Protein AF-A0ABD2PS29-F1 (afdb_monomer_lite)

Radius of gyration: 24.55 Å; chains: 1; bounding box: 50×75×46 Å

Structure (mmCIF, N/CA/C/O backbone):
data_AF-A0ABD2PS29-F1
#
_entry.id   AF-A0ABD2PS29-F1
#
loop_
_atom_site.group_PDB
_atom_site.id
_atom_site.type_symbol
_atom_site.label_atom_id
_atom_site.label_alt_id
_atom_site.label_comp_id
_atom_site.label_asym_id
_atom_site.label_entity_id
_atom_site.label_seq_id
_atom_site.pdbx_PDB_ins_code
_atom_site.Cartn_x
_atom_site.Cartn_y
_atom_site.Cartn_z
_atom_site.occupancy
_atom_site.B_iso_or_equiv
_atom_site.auth_seq_id
_atom_site.auth_comp_id
_atom_site.auth_asym_id
_atom_site.auth_atom_id
_atom_site.pdbx_PDB_model_num
ATOM 1 N N . MET A 1 1 ? -2.135 -6.590 6.682 1.00 92.38 1 MET A N 1
ATOM 2 C CA . MET A 1 1 ? -2.301 -5.117 6.612 1.00 92.38 1 MET A CA 1
ATOM 3 C C . MET A 1 1 ? -3.709 -4.646 6.948 1.00 92.38 1 MET A C 1
ATOM 5 O O . MET A 1 1 ? -3.814 -3.627 7.613 1.00 92.38 1 MET A O 1
ATOM 9 N N . ARG A 1 2 ? -4.772 -5.389 6.599 1.00 94.12 2 ARG A N 1
ATOM 10 C CA . ARG A 1 2 ? -6.163 -5.029 6.932 1.00 94.12 2 ARG A CA 1
ATOM 11 C C . ARG A 1 2 ? -6.384 -4.596 8.392 1.00 94.12 2 ARG A C 1
ATOM 13 O O . ARG A 1 2 ? -6.832 -3.488 8.640 1.00 94.12 2 ARG A O 1
ATOM 20 N N . ARG A 1 3 ? -5.908 -5.390 9.356 1.00 95.44 3 ARG A N 1
ATOM 21 C CA . ARG A 1 3 ? -5.996 -5.066 10.797 1.00 95.44 3 ARG A CA 1
ATOM 22 C C . ARG A 1 3 ? -5.342 -3.735 11.196 1.00 95.44 3 ARG A C 1
ATOM 24 O O . ARG A 1 3 ? -5.745 -3.127 12.182 1.00 95.44 3 ARG A O 1
ATOM 31 N N . VAL A 1 4 ? -4.309 -3.303 10.466 1.00 96.81 4 VAL A N 1
ATOM 32 C CA . VAL A 1 4 ? -3.660 -2.000 10.682 1.00 96.81 4 VAL A CA 1
ATOM 33 C C . VAL A 1 4 ? -4.575 -0.889 10.168 1.00 96.81 4 VAL A C 1
ATOM 35 O O . VAL A 1 4 ? -4.827 0.067 10.895 1.00 96.81 4 VAL A O 1
ATOM 38 N N . GLN A 1 5 ? -5.139 -1.055 8.967 1.00 96.62 5 GLN A N 1
ATOM 39 C CA . GLN A 1 5 ? -6.105 -0.122 8.378 1.00 96.62 5 GLN A CA 1
ATOM 40 C C . GLN A 1 5 ? -7.373 0.035 9.237 1.00 96.62 5 GLN A C 1
ATOM 42 O O . GLN A 1 5 ? -7.889 1.145 9.359 1.00 96.62 5 GLN A O 1
ATOM 47 N N . ASP A 1 6 ? -7.862 -1.033 9.875 1.00 96.75 6 ASP A N 1
ATOM 48 C CA . ASP A 1 6 ? -9.054 -0.981 10.742 1.00 96.75 6 ASP A CA 1
ATOM 49 C C . ASP A 1 6 ? -8.875 -0.038 11.952 1.00 96.75 6 ASP A C 1
ATOM 51 O O . ASP A 1 6 ? -9.846 0.384 12.576 1.00 96.75 6 ASP A O 1
ATOM 55 N N . ARG A 1 7 ? -7.627 0.329 12.278 1.00 97.50 7 ARG A N 1
ATOM 56 C CA . ARG A 1 7 ? -7.266 1.263 13.356 1.00 97.50 7 ARG A CA 1
ATOM 57 C C . ARG A 1 7 ? -6.777 2.617 12.835 1.00 97.50 7 ARG A C 1
ATOM 59 O O . ARG A 1 7 ? -6.096 3.338 13.568 1.00 97.50 7 ARG A O 1
ATOM 66 N N . LYS A 1 8 ? -7.127 2.984 11.595 1.00 96.62 8 LYS A N 1
ATOM 67 C CA . LYS A 1 8 ? -6.676 4.228 10.943 1.00 96.62 8 LYS A CA 1
ATOM 68 C C . LYS A 1 8 ? -6.962 5.501 11.742 1.00 96.62 8 LYS A C 1
ATOM 70 O O . LYS A 1 8 ? -6.195 6.446 11.623 1.00 96.62 8 LYS A O 1
ATOM 75 N N . GLN A 1 9 ? -8.002 5.533 12.584 1.00 97.38 9 GLN A N 1
ATOM 76 C CA . GLN A 1 9 ? -8.270 6.689 13.453 1.00 97.38 9 GLN A CA 1
ATOM 77 C C . GLN A 1 9 ? -7.208 6.917 14.545 1.00 97.38 9 GLN A C 1
ATOM 79 O O . GLN A 1 9 ? -7.147 8.009 15.097 1.00 97.38 9 GLN A O 1
ATOM 84 N N . TYR A 1 10 ? -6.385 5.910 14.856 1.00 97.56 10 TYR A N 1
ATOM 85 C CA . TYR A 1 10 ? -5.334 5.998 15.876 1.00 97.56 10 TYR A CA 1
ATOM 86 C C . TYR A 1 10 ? -3.925 5.984 15.284 1.00 97.56 10 TYR A C 1
ATOM 88 O O . TYR A 1 10 ? -3.028 6.607 15.838 1.00 97.56 10 TYR A O 1
ATOM 96 N N . ASN A 1 11 ? -3.715 5.252 14.184 1.00 96.38 11 ASN A N 1
ATOM 97 C CA . ASN A 1 11 ? -2.395 5.129 13.556 1.00 96.38 11 ASN A CA 1
ATOM 98 C C . ASN A 1 11 ? -2.230 5.968 12.279 1.00 96.38 11 ASN A C 1
ATOM 100 O O . ASN A 1 11 ? -1.138 5.995 11.727 1.00 96.38 11 ASN A O 1
ATOM 104 N N . PHE A 1 12 ? -3.292 6.624 11.798 1.00 96.44 12 PHE A N 1
ATOM 105 C CA . PHE A 1 12 ? -3.298 7.455 10.587 1.00 96.44 12 PHE A CA 1
ATOM 106 C C . PHE A 1 12 ? -2.872 6.730 9.293 1.00 96.44 12 PHE A C 1
ATOM 108 O O . PHE A 1 12 ? -2.605 7.357 8.266 1.00 96.44 12 PHE A O 1
ATOM 115 N N . MET A 1 13 ? -2.864 5.395 9.298 1.00 97.44 13 MET A N 1
ATOM 116 C CA . MET A 1 13 ? -2.495 4.571 8.150 1.00 97.44 13 MET A CA 1
ATOM 117 C C . MET A 1 13 ? -3.745 4.103 7.402 1.00 97.44 13 MET A C 1
ATOM 119 O O . MET A 1 13 ? -4.365 3.092 7.736 1.00 97.44 13 MET A O 1
ATOM 123 N N . SER A 1 14 ? -4.119 4.843 6.356 1.00 97.12 14 SER A N 1
ATOM 124 C CA . SER A 1 14 ? -5.101 4.387 5.366 1.00 97.12 14 SER A CA 1
ATOM 125 C C . SER A 1 14 ? -4.546 3.218 4.533 1.00 97.12 14 SER A C 1
ATOM 127 O O . SER A 1 14 ? -3.339 2.971 4.518 1.00 97.12 14 SER A O 1
ATOM 129 N N . SER A 1 15 ? -5.407 2.506 3.800 1.00 96.44 15 SER A N 1
ATOM 130 C CA . SER A 1 15 ? -4.963 1.478 2.843 1.00 96.44 15 SER A CA 1
ATOM 131 C C . SER A 1 15 ? -4.018 2.057 1.793 1.00 96.44 15 SER A C 1
ATOM 133 O O . SER A 1 15 ? -3.011 1.429 1.483 1.00 96.44 15 SER A O 1
ATOM 135 N N . ARG A 1 16 ? -4.273 3.293 1.347 1.00 96.31 16 ARG A N 1
ATOM 136 C CA . ARG A 1 16 ? -3.401 4.036 0.435 1.00 96.31 16 ARG A CA 1
ATOM 137 C C . ARG A 1 16 ? -2.022 4.283 1.032 1.00 96.31 16 ARG A C 1
ATOM 139 O O . ARG A 1 16 ? -1.026 4.017 0.372 1.00 96.31 16 ARG A O 1
ATOM 146 N N . ASN A 1 17 ? -1.956 4.743 2.283 1.00 96.19 17 ASN A N 1
ATOM 147 C CA . ASN A 1 17 ? -0.681 4.981 2.961 1.00 96.19 17 ASN A CA 1
ATOM 148 C C . ASN A 1 17 ? 0.099 3.671 3.089 1.00 96.19 17 ASN A C 1
ATOM 150 O O . ASN A 1 17 ? 1.276 3.633 2.750 1.00 96.19 17 ASN A O 1
ATOM 154 N N . LEU A 1 18 ? -0.573 2.586 3.491 1.00 97.56 18 LEU A N 1
ATOM 155 C CA . LEU A 1 18 ? 0.017 1.247 3.564 1.00 97.56 18 LEU A CA 1
ATOM 156 C C . LEU A 1 18 ? 0.500 0.756 2.189 1.00 97.56 18 LEU A C 1
ATOM 158 O O . LEU A 1 18 ? 1.610 0.246 2.084 1.00 97.56 18 LEU A O 1
ATOM 162 N N . ALA A 1 19 ? -0.281 0.942 1.126 1.00 96.75 19 ALA A N 1
ATOM 163 C CA . ALA A 1 19 ? 0.143 0.597 -0.225 1.00 96.75 19 ALA A CA 1
ATOM 164 C C . ALA A 1 19 ? 1.413 1.367 -0.615 1.00 96.75 19 ALA A C 1
ATOM 166 O O . ALA A 1 19 ? 2.366 0.750 -1.075 1.00 96.75 19 ALA A O 1
ATOM 167 N N . THR A 1 20 ? 1.476 2.676 -0.353 1.00 95.56 20 THR A N 1
ATOM 168 C CA . THR A 1 20 ? 2.649 3.509 -0.660 1.00 95.56 20 THR A CA 1
ATOM 169 C C . THR A 1 20 ? 3.924 3.017 0.023 1.00 95.56 20 THR A C 1
ATOM 171 O O . THR A 1 20 ? 4.937 2.860 -0.654 1.00 95.56 20 THR A O 1
ATOM 174 N N . VAL A 1 21 ? 3.896 2.738 1.334 1.00 95.75 21 VAL A N 1
ATOM 175 C CA . VAL A 1 21 ? 5.110 2.284 2.043 1.00 95.75 21 VAL A CA 1
ATOM 176 C C . VAL A 1 21 ? 5.512 0.853 1.703 1.00 95.75 21 VAL A C 1
ATOM 178 O O . VAL A 1 21 ? 6.701 0.548 1.690 1.00 95.75 21 VAL A O 1
ATOM 181 N N . PHE A 1 22 ? 4.556 -0.037 1.425 1.00 96.00 22 PHE A N 1
ATOM 182 C CA . PHE A 1 22 ? 4.860 -1.458 1.249 1.00 96.00 22 PHE A CA 1
ATOM 183 C C . PHE A 1 22 ? 4.962 -1.920 -0.204 1.00 96.00 22 PHE A C 1
ATOM 185 O O . PHE A 1 22 ? 5.556 -2.969 -0.455 1.00 96.00 22 PHE A O 1
ATOM 192 N N . ALA A 1 23 ? 4.428 -1.176 -1.173 1.00 94.12 23 ALA A N 1
ATOM 193 C CA . ALA A 1 23 ? 4.532 -1.549 -2.581 1.00 94.12 23 ALA A CA 1
ATOM 194 C C . ALA A 1 23 ? 5.977 -1.741 -3.066 1.00 94.12 23 ALA A C 1
ATOM 196 O O . ALA A 1 23 ? 6.196 -2.723 -3.777 1.00 94.12 23 ALA A O 1
ATOM 197 N N . PRO A 1 24 ? 6.979 -0.929 -2.662 1.00 91.94 24 PRO A N 1
ATOM 198 C CA . PRO A 1 24 ? 8.370 -1.192 -3.032 1.00 91.94 24 PRO A CA 1
ATOM 199 C C . PRO A 1 24 ? 8.848 -2.582 -2.578 1.00 91.94 24 PRO A C 1
ATOM 201 O O . PRO A 1 24 ? 9.464 -3.317 -3.349 1.00 91.94 24 PRO A O 1
ATOM 204 N N . THR A 1 25 ? 8.493 -2.988 -1.356 1.00 95.62 25 THR A N 1
ATOM 205 C CA . THR A 1 25 ? 8.873 -4.284 -0.774 1.00 95.62 25 THR A CA 1
ATOM 206 C C . THR A 1 25 ? 8.098 -5.457 -1.375 1.00 95.62 25 THR A C 1
ATOM 208 O O . THR A 1 25 ? 8.669 -6.527 -1.574 1.00 95.62 25 THR A O 1
ATOM 211 N N . ILE A 1 26 ? 6.807 -5.280 -1.669 1.00 94.25 26 ILE A N 1
ATOM 212 C CA . ILE A 1 26 ? 5.947 -6.338 -2.222 1.00 94.25 26 ILE A CA 1
ATOM 213 C C . ILE A 1 26 ? 6.259 -6.576 -3.702 1.00 94.25 26 ILE A C 1
ATOM 215 O O . ILE A 1 26 ? 6.380 -7.722 -4.132 1.00 94.25 26 ILE A O 1
ATOM 219 N N . LEU A 1 27 ? 6.389 -5.502 -4.486 1.00 91.31 27 LEU A N 1
ATOM 220 C CA . LEU A 1 27 ? 6.514 -5.584 -5.941 1.00 91.31 27 LEU A CA 1
ATOM 221 C C . LEU A 1 27 ? 7.955 -5.821 -6.403 1.00 91.31 27 LEU A C 1
ATOM 223 O O . LEU A 1 27 ? 8.142 -6.331 -7.504 1.00 91.31 27 LEU A O 1
ATOM 227 N N . ARG A 1 28 ? 8.956 -5.464 -5.580 1.00 92.38 28 ARG A N 1
ATOM 228 C CA . ARG A 1 28 ? 10.399 -5.589 -5.874 1.00 92.38 28 ARG A CA 1
ATOM 229 C C . ARG A 1 28 ? 10.744 -5.239 -7.334 1.00 92.38 28 ARG A C 1
ATOM 231 O O . ARG A 1 28 ? 11.252 -6.098 -8.063 1.00 92.38 28 ARG A O 1
ATOM 238 N N . PRO A 1 29 ? 10.420 -4.017 -7.793 1.00 85.56 29 PRO A N 1
ATOM 239 C CA . PRO A 1 29 ? 10.712 -3.607 -9.160 1.00 85.56 29 PRO A CA 1
ATOM 240 C C . PRO A 1 29 ? 12.216 -3.726 -9.453 1.00 85.56 29 PRO A C 1
ATOM 242 O O . PRO A 1 29 ? 13.040 -3.322 -8.640 1.00 85.56 29 PRO A O 1
ATOM 245 N N . ARG A 1 30 ? 12.571 -4.304 -10.609 1.00 84.75 30 ARG A N 1
ATOM 246 C CA . ARG A 1 30 ? 13.970 -4.576 -10.999 1.00 84.75 30 ARG A CA 1
ATOM 247 C C . ARG A 1 30 ? 14.682 -3.403 -11.671 1.00 84.75 30 ARG A C 1
ATOM 249 O O . ARG A 1 30 ? 15.903 -3.397 -11.742 1.00 84.75 30 ARG A O 1
ATOM 256 N N . GLU A 1 31 ? 13.923 -2.461 -12.210 1.00 83.50 31 GLU A N 1
ATOM 257 C CA . GLU A 1 31 ? 14.412 -1.438 -13.134 1.00 83.50 31 GLU A CA 1
ATOM 258 C C . GLU A 1 31 ? 13.939 -0.064 -12.668 1.00 83.50 31 GLU A C 1
ATOM 260 O O . GLU A 1 31 ? 12.738 0.144 -12.516 1.00 83.50 31 GLU A O 1
ATOM 265 N N . GLU A 1 32 ? 14.836 0.903 -12.519 1.00 80.62 32 GLU A N 1
ATOM 266 C CA . GLU A 1 32 ? 14.491 2.283 -12.148 1.00 80.62 32 GLU A CA 1
ATOM 267 C C . GLU A 1 32 ? 14.215 3.132 -13.398 1.00 80.62 32 GLU A C 1
ATOM 269 O O . GLU A 1 32 ? 14.926 4.080 -13.718 1.00 80.62 32 GLU A O 1
ATOM 274 N N . THR A 1 33 ? 13.189 2.755 -14.164 1.00 87.31 33 THR A N 1
ATOM 275 C CA . THR A 1 33 ? 12.800 3.465 -15.395 1.00 87.31 33 THR A CA 1
ATOM 276 C C . THR A 1 33 ? 11.463 4.179 -15.231 1.00 87.31 33 THR A C 1
ATOM 278 O O . THR A 1 33 ? 10.623 3.777 -14.425 1.00 87.31 33 THR A O 1
ATOM 281 N N . VAL A 1 34 ? 11.201 5.190 -16.065 1.00 85.12 34 VAL A N 1
ATOM 282 C CA . VAL A 1 34 ? 9.893 5.873 -16.122 1.00 85.12 34 VAL A CA 1
ATOM 283 C C . VAL A 1 34 ? 8.749 4.883 -16.399 1.00 85.12 34 VAL A C 1
ATOM 285 O O . VAL A 1 34 ? 7.670 4.997 -15.816 1.00 85.12 34 VAL A O 1
ATOM 288 N N . ALA A 1 35 ? 8.999 3.851 -17.214 1.00 80.19 35 ALA A N 1
ATOM 289 C CA . ALA A 1 35 ? 8.036 2.782 -17.479 1.00 80.19 35 ALA A CA 1
ATOM 290 C C . ALA A 1 35 ? 7.746 1.936 -16.228 1.00 80.19 35 ALA A C 1
ATOM 292 O O . ALA A 1 35 ? 6.592 1.580 -15.971 1.00 80.19 35 ALA A O 1
ATOM 293 N N . THR A 1 36 ? 8.766 1.652 -15.413 1.00 80.06 36 THR A N 1
ATOM 294 C CA . THR A 1 36 ? 8.573 1.000 -14.114 1.00 80.06 36 THR A CA 1
ATOM 295 C C . THR A 1 36 ? 7.790 1.893 -13.166 1.00 80.06 36 THR A C 1
ATOM 297 O O . THR A 1 36 ? 6.881 1.397 -12.515 1.00 80.06 36 THR A O 1
ATOM 300 N N . ILE A 1 37 ? 8.061 3.199 -13.119 1.00 80.25 37 ILE A N 1
ATOM 301 C CA . ILE A 1 37 ? 7.331 4.133 -12.247 1.00 80.25 37 ILE A CA 1
ATOM 302 C C . ILE A 1 37 ? 5.825 4.120 -12.570 1.00 80.25 37 ILE A C 1
ATOM 304 O O . ILE A 1 37 ? 4.999 3.990 -11.664 1.00 80.25 37 ILE A O 1
ATOM 308 N N . MET A 1 38 ? 5.445 4.162 -13.853 1.00 81.00 38 MET A N 1
ATOM 309 C CA . MET A 1 38 ? 4.034 4.056 -14.263 1.00 81.00 38 MET A CA 1
ATOM 310 C C . MET A 1 38 ? 3.424 2.697 -13.901 1.00 81.00 38 MET A C 1
ATOM 312 O O . MET A 1 38 ? 2.306 2.630 -13.389 1.00 81.00 38 MET A O 1
ATOM 316 N N . ARG A 1 39 ? 4.168 1.607 -14.117 1.00 73.38 39 ARG A N 1
ATOM 317 C CA . ARG A 1 39 ? 3.741 0.252 -13.743 1.00 73.38 39 ARG A CA 1
ATOM 318 C C . ARG A 1 39 ? 3.552 0.118 -12.227 1.00 73.38 39 ARG A C 1
ATOM 320 O O . ARG A 1 39 ? 2.600 -0.518 -11.779 1.00 73.38 39 ARG A O 1
ATOM 327 N N . THR A 1 40 ? 4.401 0.773 -11.440 1.00 82.38 40 THR A N 1
ATOM 328 C CA . THR A 1 40 ? 4.307 0.835 -9.978 1.00 82.38 40 THR A CA 1
ATOM 329 C C . THR A 1 40 ? 3.034 1.546 -9.530 1.00 82.38 40 THR A C 1
ATOM 331 O O . THR A 1 40 ? 2.443 1.125 -8.540 1.00 82.38 40 THR A O 1
ATOM 334 N N . ARG A 1 41 ? 2.534 2.547 -10.273 1.00 87.06 41 ARG A N 1
ATOM 335 C CA . ARG A 1 41 ? 1.240 3.184 -9.965 1.00 87.06 41 ARG A CA 1
ATOM 336 C C . ARG A 1 41 ? 0.086 2.184 -10.011 1.00 87.06 41 ARG A C 1
ATOM 338 O O . ARG A 1 41 ? -0.721 2.151 -9.088 1.00 87.06 41 ARG A O 1
ATOM 345 N N . LEU A 1 42 ? 0.046 1.336 -11.039 1.00 89.81 42 LEU A N 1
ATOM 346 C CA . LEU A 1 42 ? -0.953 0.269 -11.125 1.00 89.81 42 LEU A CA 1
ATOM 347 C C . LEU A 1 42 ? -0.779 -0.753 -9.990 1.00 89.81 42 LEU A C 1
ATOM 349 O O . LEU A 1 42 ? -1.761 -1.208 -9.413 1.00 89.81 42 LEU A O 1
ATOM 353 N N . GLY A 1 43 ? 0.465 -1.082 -9.634 1.00 91.38 43 GLY A N 1
ATOM 354 C CA . GLY A 1 43 ? 0.761 -1.964 -8.504 1.00 91.38 43 GLY A CA 1
ATOM 355 C C . GLY A 1 43 ? 0.296 -1.403 -7.154 1.00 91.38 43 GLY A C 1
ATOM 356 O O . GLY A 1 43 ? -0.258 -2.141 -6.344 1.00 91.38 43 GLY A O 1
ATOM 357 N N . LEU A 1 44 ? 0.455 -0.096 -6.930 1.00 94.12 44 LEU A N 1
ATOM 358 C CA . LEU A 1 44 ? -0.072 0.606 -5.756 1.00 94.12 44 LEU A CA 1
ATOM 359 C C . LEU A 1 44 ? -1.600 0.516 -5.689 1.00 94.12 44 LEU A C 1
ATOM 361 O O . LEU A 1 44 ? -2.142 0.169 -4.642 1.00 94.12 44 LEU A O 1
ATOM 365 N N . ASP A 1 45 ? -2.283 0.781 -6.806 1.00 95.00 45 ASP A N 1
ATOM 366 C CA . ASP A 1 45 ? -3.748 0.719 -6.895 1.00 95.00 45 ASP A CA 1
ATOM 367 C C . ASP A 1 45 ? -4.265 -0.719 -6.666 1.00 95.00 45 ASP A C 1
ATOM 369 O O . ASP A 1 45 ? -5.267 -0.931 -5.974 1.00 95.00 45 ASP A O 1
ATOM 373 N N . ALA A 1 46 ? -3.542 -1.725 -7.168 1.00 95.50 46 ALA A N 1
ATOM 374 C CA . ALA A 1 46 ? -3.839 -3.131 -6.910 1.00 95.50 46 ALA A CA 1
ATOM 375 C C . ALA A 1 46 ? -3.677 -3.489 -5.422 1.00 95.50 46 ALA A C 1
ATOM 377 O O . ALA A 1 46 ? -4.567 -4.106 -4.842 1.00 95.50 46 ALA A O 1
ATOM 378 N N . ILE A 1 47 ? -2.584 -3.072 -4.774 1.00 96.38 47 ILE A N 1
ATOM 379 C CA . ILE A 1 47 ? -2.346 -3.344 -3.346 1.00 96.38 47 ILE A CA 1
ATOM 380 C C . ILE A 1 47 ? -3.385 -2.642 -2.463 1.00 96.38 47 ILE A C 1
ATOM 382 O O . ILE A 1 47 ? -3.920 -3.261 -1.545 1.00 96.38 47 ILE A O 1
ATOM 386 N N . ASP A 1 48 ? -3.721 -1.385 -2.748 1.00 96.81 48 ASP A N 1
ATOM 387 C CA . ASP A 1 48 ? -4.769 -0.637 -2.039 1.00 96.81 48 ASP A CA 1
ATOM 388 C C . ASP A 1 48 ? -6.125 -1.367 -2.115 1.00 96.81 48 ASP A C 1
ATOM 390 O O . ASP A 1 48 ? -6.817 -1.554 -1.105 1.00 96.81 48 ASP A O 1
ATOM 394 N N . THR A 1 49 ? -6.450 -1.893 -3.301 1.00 96.56 49 THR A N 1
ATOM 395 C CA . THR A 1 49 ? -7.644 -2.716 -3.536 1.00 96.56 49 THR A CA 1
ATOM 396 C C . THR A 1 49 ? -7.595 -4.032 -2.757 1.00 96.56 49 THR A C 1
ATOM 398 O O . THR A 1 49 ? -8.598 -4.401 -2.141 1.00 96.56 49 THR A O 1
ATOM 401 N N . LEU A 1 50 ? -6.445 -4.718 -2.733 1.00 96.81 50 LEU A N 1
ATOM 402 C CA . LEU A 1 50 ? -6.238 -5.964 -1.984 1.00 96.81 50 LEU A CA 1
ATOM 403 C C . LEU A 1 50 ? -6.399 -5.761 -0.472 1.00 96.81 50 LEU A C 1
ATOM 405 O O . LEU A 1 50 ? -6.993 -6.599 0.202 1.00 96.81 50 LEU A O 1
ATOM 409 N N . ILE A 1 51 ? -5.898 -4.649 0.073 1.00 96.12 51 ILE A N 1
ATOM 410 C CA . ILE A 1 51 ? -6.040 -4.321 1.498 1.00 96.12 51 ILE A CA 1
ATOM 411 C C . ILE A 1 51 ? -7.507 -4.001 1.820 1.00 96.12 51 ILE A C 1
ATOM 413 O O . ILE A 1 51 ? -8.053 -4.520 2.796 1.00 96.12 51 ILE A O 1
ATOM 417 N N . THR A 1 52 ? -8.156 -3.184 0.987 1.00 96.12 52 THR A N 1
ATOM 418 C CA . THR A 1 52 ? -9.542 -2.742 1.198 1.00 96.12 52 THR A CA 1
ATOM 419 C C . THR A 1 52 ? -10.546 -3.887 1.082 1.00 96.12 52 THR A C 1
ATOM 421 O O . THR A 1 52 ? -11.471 -3.962 1.886 1.00 96.12 52 THR A O 1
ATOM 424 N N . ASN A 1 53 ? -10.346 -4.808 0.140 1.00 95.56 53 ASN A N 1
ATOM 425 C CA . ASN A 1 53 ? -11.274 -5.909 -0.143 1.00 95.56 53 ASN A CA 1
ATOM 426 C C . ASN A 1 53 ? -10.752 -7.270 0.345 1.00 95.56 53 ASN A C 1
ATOM 428 O O . ASN A 1 53 ? -11.146 -8.309 -0.181 1.00 95.56 53 ASN A O 1
ATOM 432 N N . CYS A 1 54 ? -9.862 -7.268 1.343 1.00 94.44 54 CYS A N 1
ATOM 433 C CA . CYS A 1 54 ? -9.170 -8.463 1.830 1.00 94.44 54 CYS A CA 1
ATOM 434 C C . CYS A 1 54 ? -10.128 -9.618 2.169 1.00 94.44 54 CYS A C 1
ATOM 436 O O . CYS A 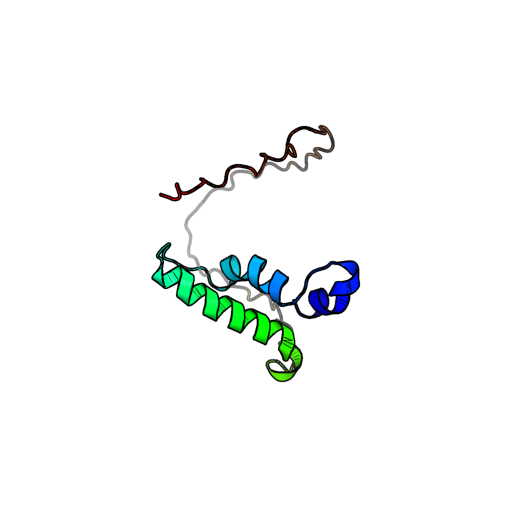1 54 ? -9.846 -10.750 1.798 1.00 94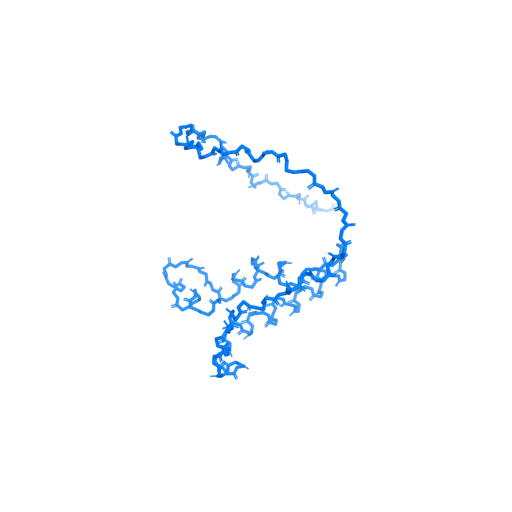.44 54 CYS A O 1
ATOM 438 N N . ASP A 1 55 ? -11.267 -9.332 2.804 1.00 92.31 55 ASP A N 1
ATOM 439 C CA . ASP A 1 55 ? -12.228 -10.359 3.237 1.00 92.31 55 ASP A CA 1
ATOM 440 C C . ASP A 1 55 ? -12.986 -10.999 2.061 1.00 92.31 55 ASP A C 1
ATOM 442 O O . ASP A 1 55 ? -13.394 -12.153 2.131 1.00 92.31 55 ASP A O 1
ATOM 446 N N . VAL A 1 56 ? -13.159 -10.261 0.959 1.00 94.62 56 VAL A N 1
ATOM 447 C CA . VAL A 1 56 ? -13.816 -10.761 -0.261 1.00 94.62 56 VAL A CA 1
ATOM 448 C C . VAL A 1 56 ? -12.834 -11.561 -1.113 1.00 94.62 56 VAL A C 1
ATOM 450 O O . VAL A 1 56 ? -13.192 -12.590 -1.677 1.00 94.62 56 VAL A O 1
ATOM 453 N N . ILE A 1 57 ? -11.592 -11.083 -1.218 1.00 93.94 57 ILE A N 1
ATOM 454 C CA . ILE A 1 57 ? -10.560 -11.685 -2.072 1.00 93.94 57 ILE A CA 1
ATOM 455 C C . ILE A 1 57 ? -9.949 -12.926 -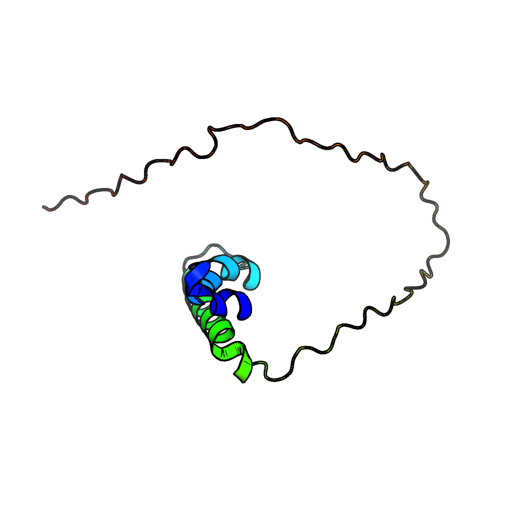1.407 1.00 93.94 57 ILE A C 1
ATOM 457 O O . ILE A 1 57 ? -9.640 -13.903 -2.087 1.00 93.94 57 ILE A O 1
ATOM 461 N N . PHE A 1 58 ? -9.810 -12.909 -0.081 1.00 93.25 58 PHE A N 1
ATOM 462 C CA . PHE A 1 58 ? -9.254 -13.998 0.720 1.00 93.25 58 PHE A CA 1
ATOM 463 C C . PHE A 1 58 ? -10.248 -14.397 1.828 1.00 93.25 58 PHE A C 1
ATOM 465 O O . PHE A 1 58 ? -9.993 -14.139 3.005 1.00 93.25 58 PHE A O 1
ATOM 472 N N . PRO A 1 59 ? -11.394 -15.012 1.470 1.00 88.56 59 PRO A N 1
ATOM 473 C CA . PRO A 1 59 ? -12.480 -15.291 2.415 1.00 88.56 59 PRO A CA 1
ATOM 474 C C . PRO A 1 59 ? -12.117 -16.355 3.451 1.00 88.56 59 PRO A C 1
ATOM 476 O O . PRO A 1 59 ? -12.639 -16.351 4.564 1.00 88.56 59 PRO A O 1
ATOM 479 N N . ASN A 1 60 ? -11.207 -17.259 3.093 1.00 89.88 60 ASN A N 1
ATOM 480 C CA . ASN A 1 60 ? -10.690 -18.262 4.005 1.00 89.88 60 ASN A CA 1
ATOM 481 C C . ASN A 1 60 ? -9.352 -17.784 4.569 1.00 89.88 60 ASN A C 1
ATOM 483 O O . ASN A 1 60 ? -8.492 -17.341 3.796 1.00 89.88 60 ASN A O 1
ATOM 487 N N . PRO A 1 61 ? -9.138 -17.888 5.891 1.00 78.12 61 PRO A N 1
ATOM 488 C CA . PRO A 1 61 ? -7.815 -17.673 6.442 1.00 78.12 61 PRO A CA 1
ATOM 489 C C . PRO A 1 61 ? -6.840 -18.677 5.809 1.00 78.12 61 PRO A C 1
ATOM 491 O O . PRO A 1 61 ? -7.233 -19.809 5.520 1.00 78.12 61 PRO A O 1
ATOM 494 N N . PRO A 1 62 ? -5.575 -18.287 5.583 1.00 77.88 62 PRO A N 1
ATOM 495 C CA . PRO A 1 62 ? -4.572 -19.242 5.145 1.00 77.88 62 PRO A CA 1
ATOM 496 C C . PRO A 1 62 ? -4.481 -20.368 6.177 1.00 77.88 62 PRO A C 1
ATOM 498 O O . PRO A 1 62 ? -4.438 -20.101 7.382 1.00 77.88 62 PRO A O 1
ATOM 501 N N . GLU A 1 63 ? -4.463 -21.610 5.692 1.00 82.62 63 GLU A N 1
ATOM 502 C CA . GL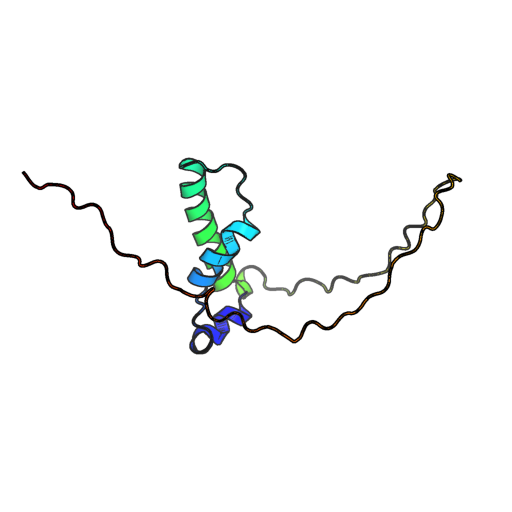U A 1 63 ? -4.243 -22.785 6.532 1.00 82.62 63 GLU A CA 1
ATOM 503 C C . GLU A 1 63 ? -2.993 -22.557 7.396 1.00 82.62 63 GLU A C 1
ATOM 505 O O . GLU A 1 63 ? -1.979 -22.058 6.885 1.00 82.62 63 GLU A O 1
ATOM 510 N N . PRO A 1 64 ? -3.040 -22.870 8.704 1.00 80.69 64 PRO A N 1
ATOM 511 C CA . PRO A 1 64 ? -1.881 -22.717 9.559 1.00 80.69 64 PRO A CA 1
ATOM 512 C C . PRO A 1 64 ? -0.743 -23.536 8.960 1.00 80.69 64 PRO A C 1
ATOM 514 O O . PRO A 1 64 ? -0.860 -24.749 8.781 1.00 80.69 64 PRO A O 1
ATOM 517 N N . ILE A 1 65 ? 0.359 -22.857 8.637 1.00 75.38 65 ILE A N 1
ATOM 518 C CA . ILE A 1 65 ? 1.573 -23.508 8.161 1.00 75.38 65 ILE A CA 1
ATOM 519 C C . ILE A 1 65 ? 2.020 -24.421 9.300 1.00 75.38 65 ILE A C 1
ATOM 521 O O . ILE A 1 65 ? 2.575 -23.966 10.301 1.00 75.38 65 ILE A O 1
ATOM 525 N N . SER A 1 66 ? 1.717 -25.713 9.180 1.00 69.50 66 SER A N 1
ATOM 526 C CA . SER A 1 66 ? 2.275 -26.721 10.061 1.00 69.50 66 SER A CA 1
ATOM 527 C C . SER A 1 66 ? 3.754 -26.759 9.721 1.00 69.50 66 SER A C 1
ATOM 529 O O . SER A 1 66 ? 4.158 -27.401 8.755 1.00 69.50 66 SER A O 1
ATOM 531 N N . LEU A 1 67 ? 4.558 -26.024 10.489 1.00 66.56 67 LEU A N 1
ATOM 532 C CA . LEU A 1 67 ? 5.997 -26.227 10.569 1.00 66.56 67 LEU A CA 1
ATOM 533 C C . LEU A 1 67 ? 6.206 -27.608 11.198 1.00 66.56 67 LEU A C 1
ATOM 535 O O . LEU A 1 67 ? 6.617 -27.734 12.349 1.00 66.56 67 LEU A O 1
ATOM 539 N N . ARG A 1 68 ? 5.847 -28.671 10.472 1.00 56.62 68 ARG A N 1
ATOM 540 C CA . ARG A 1 68 ? 6.430 -29.972 10.741 1.00 56.62 68 ARG A CA 1
ATOM 541 C C . ARG A 1 68 ? 7.920 -29.754 10.511 1.00 56.62 68 ARG A C 1
ATOM 543 O O . ARG A 1 68 ? 8.272 -29.233 9.451 1.00 56.62 68 ARG A O 1
ATOM 550 N N . PRO A 1 69 ? 8.784 -30.073 11.483 1.00 58.12 69 PRO A N 1
ATOM 551 C CA . PRO A 1 69 ? 10.190 -30.185 11.182 1.00 58.12 69 PRO A CA 1
ATOM 552 C C . PRO A 1 69 ? 10.277 -31.308 10.154 1.00 58.12 69 PRO A C 1
ATOM 554 O O . PRO A 1 69 ? 10.192 -32.484 10.502 1.00 58.12 69 PRO A O 1
ATOM 557 N N . GLU A 1 70 ? 10.355 -30.957 8.873 1.00 54.03 70 GLU A N 1
ATOM 558 C CA . GLU A 1 70 ? 10.952 -31.853 7.907 1.00 54.03 70 GLU A CA 1
ATOM 559 C C . GLU A 1 70 ? 12.380 -32.019 8.406 1.00 54.03 70 GLU A C 1
ATOM 561 O O . GLU A 1 70 ? 13.232 -31.144 8.257 1.00 54.03 70 GLU A O 1
ATOM 566 N N . THR A 1 71 ? 12.609 -33.120 9.118 1.00 46.12 71 THR A N 1
ATOM 567 C CA . THR A 1 71 ? 13.924 -33.719 9.242 1.00 46.12 71 THR A CA 1
ATOM 568 C C . THR A 1 71 ? 14.394 -33.969 7.819 1.00 46.12 71 THR A C 1
ATOM 570 O O . THR A 1 71 ? 14.167 -35.038 7.254 1.00 46.12 71 THR A O 1
ATOM 573 N N . LEU A 1 72 ? 15.009 -32.952 7.222 1.00 49.97 72 LEU A N 1
ATOM 574 C CA . LEU A 1 72 ? 15.946 -33.121 6.135 1.00 49.97 72 LEU A CA 1
ATOM 575 C C . LEU A 1 72 ? 17.081 -33.942 6.743 1.00 49.97 72 LEU A C 1
ATOM 577 O O . LEU A 1 72 ? 18.008 -33.408 7.348 1.00 49.97 72 LEU A O 1
ATOM 581 N N . ALA A 1 73 ? 16.928 -35.265 6.693 1.00 41.44 73 ALA A N 1
ATOM 582 C CA . ALA A 1 73 ? 18.024 -36.182 6.894 1.00 41.44 73 ALA A CA 1
ATOM 583 C C . ALA A 1 73 ? 19.074 -35.804 5.848 1.00 41.44 73 ALA A C 1
ATOM 585 O O . ALA A 1 73 ? 18.869 -35.965 4.645 1.00 41.44 73 ALA A O 1
ATOM 586 N N . CYS A 1 74 ? 20.154 -35.192 6.321 1.00 33.28 74 CYS A N 1
ATOM 587 C CA . CYS A 1 74 ? 21.339 -34.943 5.530 1.00 33.28 74 CYS A CA 1
ATOM 588 C C . CYS A 1 74 ? 21.964 -36.297 5.191 1.00 33.28 74 CYS A C 1
ATOM 590 O O . CYS A 1 74 ? 22.799 -36.791 5.946 1.00 33.28 74 CYS A O 1
ATOM 592 N N . ASP A 1 75 ? 21.607 -36.879 4.052 1.00 43.91 75 ASP A N 1
ATOM 593 C CA . ASP A 1 75 ? 22.473 -37.861 3.404 1.00 43.91 75 ASP A CA 1
ATOM 594 C C . ASP A 1 75 ? 23.638 -37.103 2.752 1.00 43.91 75 ASP A C 1
ATOM 596 O O . ASP A 1 75 ? 23.680 -36.876 1.545 1.00 43.91 75 ASP A O 1
ATOM 600 N N . SER A 1 76 ? 24.591 -36.672 3.580 1.00 46.19 76 SER A N 1
ATOM 601 C CA . SER A 1 76 ? 25.918 -36.255 3.126 1.00 46.19 76 SER A CA 1
ATOM 602 C C . SER A 1 76 ? 26.941 -37.283 3.606 1.00 46.19 76 SER A C 1
ATOM 604 O O . SER A 1 76 ? 27.161 -37.393 4.816 1.00 46.19 76 SER A O 1
ATOM 606 N N . PRO A 1 77 ? 27.615 -38.019 2.703 1.00 45.03 77 PRO A N 1
ATOM 607 C CA . PRO A 1 77 ? 28.771 -38.807 3.080 1.00 45.03 77 PRO A CA 1
ATOM 608 C C . PRO A 1 77 ? 29.961 -37.861 3.287 1.00 45.03 77 PRO A C 1
ATOM 610 O O . PRO A 1 77 ? 30.385 -37.153 2.380 1.00 45.03 77 PRO A O 1
ATOM 613 N N . SER A 1 78 ? 30.466 -37.851 4.518 1.00 48.41 78 SER A N 1
ATOM 614 C CA . SER A 1 78 ? 31.851 -37.563 4.909 1.00 48.41 78 SER A CA 1
ATOM 615 C C . SER A 1 78 ? 32.618 -36.489 4.117 1.00 48.41 78 SER A C 1
ATOM 617 O O . SER A 1 78 ? 33.310 -36.776 3.145 1.00 48.41 78 SER A O 1
ATOM 619 N N . GLY A 1 79 ? 32.645 -35.273 4.661 1.00 42.19 79 GLY A N 1
ATOM 620 C CA . GLY A 1 79 ? 33.640 -34.250 4.341 1.00 42.19 79 GLY A CA 1
ATOM 621 C C . GLY A 1 79 ? 33.793 -33.312 5.533 1.00 42.19 79 GLY A C 1
ATOM 622 O O . GLY A 1 79 ? 32.907 -32.514 5.813 1.00 42.19 79 GLY A O 1
ATOM 623 N N . GLN A 1 80 ? 34.875 -33.479 6.287 1.00 52.34 80 GLN A N 1
ATOM 624 C CA . GLN A 1 80 ? 35.175 -32.753 7.521 1.00 52.34 80 GLN A CA 1
ATOM 625 C C . GLN A 1 80 ? 35.169 -31.233 7.302 1.00 52.34 80 GLN A C 1
ATOM 627 O O . GLN A 1 80 ? 35.959 -30.733 6.506 1.00 52.34 80 GLN A O 1
ATOM 632 N N . LEU A 1 81 ? 34.369 -30.496 8.075 1.00 44.28 81 LEU A N 1
ATOM 633 C CA . LEU A 1 81 ? 34.609 -29.078 8.341 1.00 44.28 81 LEU A CA 1
ATOM 634 C C . LEU A 1 81 ? 34.502 -28.839 9.847 1.00 44.28 81 LEU A C 1
ATOM 636 O O . LEU A 1 81 ? 33.470 -29.046 10.480 1.00 44.28 81 LEU A O 1
ATOM 640 N N . SER A 1 82 ? 35.660 -28.490 10.395 1.00 41.84 82 SER A N 1
ATOM 641 C CA . SER A 1 82 ? 35.970 -28.262 11.797 1.00 41.84 82 SER A CA 1
ATOM 642 C C . SER A 1 82 ? 35.049 -27.231 12.445 1.00 41.84 82 SER A C 1
ATOM 644 O O . SER A 1 82 ? 34.881 -26.126 11.933 1.00 41.84 82 SER A O 1
ATOM 646 N N . MET A 1 83 ? 34.550 -27.574 13.633 1.00 51.47 83 MET A N 1
ATOM 647 C CA . MET A 1 83 ? 34.030 -26.642 14.630 1.00 51.47 83 MET A CA 1
ATOM 648 C C . MET A 1 83 ? 35.069 -25.553 14.909 1.00 51.47 83 MET A C 1
ATOM 650 O O . MET A 1 83 ? 36.110 -25.824 15.505 1.00 51.47 83 MET A O 1
ATOM 654 N N . HIS A 1 84 ? 34.786 -24.324 14.489 1.00 49.75 84 HIS A N 1
ATOM 655 C CA . HIS A 1 84 ? 35.448 -23.138 15.014 1.00 49.75 84 HIS A CA 1
ATOM 656 C C . HIS A 1 84 ? 34.368 -22.242 15.626 1.00 49.75 84 HIS A C 1
ATOM 658 O O . HIS A 1 84 ? 33.353 -21.952 14.998 1.00 49.75 84 HIS A O 1
ATOM 664 N N . CYS A 1 85 ? 34.567 -21.920 16.900 1.00 37.59 85 CYS A N 1
ATOM 665 C CA . CYS A 1 85 ? 33.596 -21.382 17.844 1.00 37.59 85 CYS A CA 1
ATOM 666 C C . CYS A 1 85 ? 32.840 -20.123 17.378 1.00 37.59 85 CYS A C 1
ATOM 668 O O . CYS A 1 85 ? 33.437 -19.187 16.847 1.00 37.59 85 CYS A O 1
ATOM 670 N N . LEU A 1 86 ? 31.544 -20.069 17.709 1.00 47.31 86 LEU A N 1
ATOM 671 C CA . LEU A 1 86 ? 30.785 -18.827 17.898 1.00 47.31 86 LEU A CA 1
ATOM 672 C C . LEU A 1 86 ? 31.368 -18.050 19.090 1.00 47.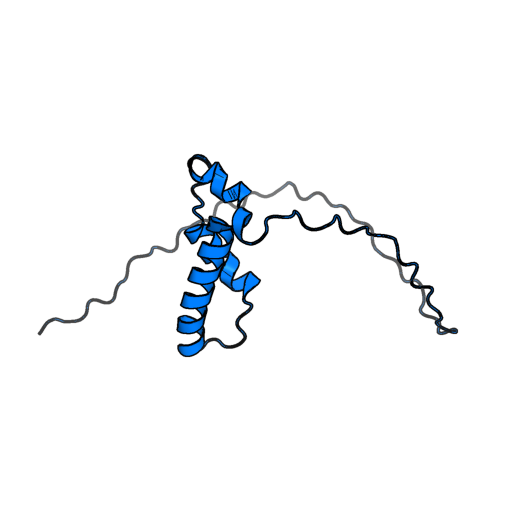31 86 LEU A C 1
ATOM 674 O O . LEU A 1 86 ? 31.637 -18.669 20.122 1.00 47.31 86 LEU A O 1
ATOM 678 N N . PRO A 1 87 ? 31.490 -16.717 19.027 1.00 45.53 87 PRO A N 1
ATOM 679 C CA . PRO A 1 87 ? 31.449 -15.914 20.229 1.00 45.53 87 PRO A CA 1
ATOM 680 C C . PRO A 1 87 ? 29.991 -15.600 20.580 1.00 45.53 87 PRO A C 1
ATOM 682 O O . PRO A 1 87 ? 29.291 -14.893 19.854 1.00 45.53 87 PRO A O 1
ATOM 685 N N . ASP A 1 88 ? 29.562 -16.113 21.731 1.00 41.16 88 ASP A N 1
ATOM 686 C CA . ASP A 1 88 ? 28.516 -15.503 22.543 1.00 41.16 88 ASP A CA 1
ATOM 687 C C . ASP A 1 88 ? 28.881 -14.042 22.829 1.00 41.16 88 ASP A C 1
ATOM 689 O O . ASP A 1 88 ? 29.931 -13.775 23.419 1.00 41.16 88 ASP A O 1
ATOM 693 N N . ARG A 1 89 ? 27.998 -13.093 22.497 1.00 37.28 89 ARG A N 1
ATOM 694 C CA . ARG A 1 89 ? 27.865 -11.872 23.303 1.00 37.28 89 ARG A CA 1
ATOM 695 C C . ARG A 1 89 ? 26.518 -11.193 23.078 1.00 37.28 89 ARG A C 1
ATOM 697 O O . ARG A 1 89 ? 26.337 -10.392 22.166 1.00 37.28 89 ARG A O 1
ATOM 704 N N . PHE A 1 90 ? 25.581 -11.475 23.979 1.00 40.81 90 PHE A N 1
ATOM 705 C CA . PHE A 1 90 ? 24.632 -10.455 24.405 1.00 40.81 90 PHE A CA 1
ATOM 706 C C . PHE A 1 90 ? 25.442 -9.323 25.043 1.00 40.81 90 PHE A C 1
ATOM 708 O O . PHE A 1 90 ? 25.923 -9.467 26.165 1.00 40.81 90 PHE A O 1
ATOM 715 N N . GLU A 1 91 ? 25.588 -8.201 24.346 1.00 39.78 91 GLU A N 1
ATOM 716 C CA . GLU A 1 91 ? 25.888 -6.929 24.992 1.00 39.78 91 GLU A CA 1
ATOM 717 C C . GLU A 1 91 ? 24.764 -5.934 24.726 1.00 39.78 91 GLU A C 1
ATOM 719 O O . GLU A 1 91 ? 24.567 -5.407 23.635 1.00 39.78 91 GLU A O 1
ATOM 724 N N . ASN A 1 92 ? 23.998 -5.743 25.794 1.00 42.03 92 ASN A N 1
ATOM 725 C CA . ASN A 1 92 ? 23.175 -4.590 26.091 1.00 42.03 92 ASN A CA 1
ATOM 726 C C . ASN A 1 92 ? 23.920 -3.282 25.763 1.00 42.03 92 ASN A C 1
ATOM 728 O O . ASN A 1 92 ? 24.879 -2.936 26.447 1.00 42.03 92 ASN A O 1
ATOM 732 N N . ALA A 1 93 ? 23.428 -2.542 24.771 1.00 39.41 93 ALA A N 1
ATOM 733 C CA . ALA A 1 93 ? 23.786 -1.148 24.537 1.00 39.41 93 ALA A CA 1
ATOM 734 C C . ALA A 1 93 ? 22.551 -0.262 24.749 1.00 39.41 93 ALA A C 1
ATOM 736 O O . ALA A 1 93 ? 22.004 0.321 23.818 1.00 39.41 93 ALA A O 1
ATOM 737 N N . ASN A 1 94 ? 22.098 -0.166 25.998 1.00 43.94 94 ASN A N 1
ATOM 738 C CA . ASN A 1 94 ? 21.401 1.024 26.460 1.00 43.94 94 ASN A CA 1
ATOM 739 C C . ASN A 1 94 ? 22.444 2.016 26.998 1.00 43.94 94 ASN A C 1
ATOM 741 O O . ASN A 1 94 ? 22.749 2.005 28.187 1.00 43.94 94 ASN A O 1
ATOM 745 N N . SER A 1 95 ? 23.012 2.845 26.121 1.00 45.22 95 SER A N 1
ATOM 746 C CA . SER A 1 95 ? 23.654 4.115 26.491 1.00 45.22 95 SER A CA 1
ATOM 747 C C . SER A 1 95 ? 24.013 4.908 25.234 1.00 45.22 95 SER A C 1
ATOM 749 O O . SER A 1 95 ? 24.841 4.454 24.449 1.00 45.22 95 SER A O 1
ATOM 751 N N . GLY A 1 96 ? 23.441 6.102 25.076 1.00 37.75 96 GLY A N 1
ATOM 752 C CA . GLY A 1 96 ? 23.899 7.075 24.082 1.00 37.75 96 GLY A CA 1
ATOM 753 C C . GLY A 1 96 ? 22.781 7.623 23.209 1.00 37.75 96 GLY A C 1
ATOM 754 O O . GLY A 1 96 ? 22.683 7.303 22.033 1.00 37.75 96 GLY A O 1
ATOM 755 N N . SER A 1 97 ? 21.937 8.458 23.801 1.00 44.00 97 SER A N 1
ATOM 756 C CA . SER A 1 97 ? 21.137 9.453 23.095 1.00 44.00 97 SER A CA 1
ATOM 757 C C . SER A 1 97 ? 22.037 10.337 22.222 1.00 44.00 97 SER A C 1
ATOM 759 O O . SER A 1 97 ? 22.795 11.139 22.767 1.00 44.00 97 SER A O 1
ATOM 761 N N . ASP A 1 98 ? 21.933 10.208 20.900 1.00 43.84 98 ASP A N 1
ATOM 762 C CA . ASP A 1 98 ? 22.365 11.235 19.949 1.00 43.84 98 ASP A CA 1
ATOM 763 C C . ASP A 1 98 ? 21.122 12.045 19.527 1.00 43.84 98 ASP A C 1
ATOM 765 O O . ASP A 1 98 ? 20.267 11.521 18.806 1.00 43.84 98 ASP A O 1
ATOM 769 N N . PRO A 1 99 ? 20.935 13.273 20.046 1.00 49.00 99 PRO A N 1
ATOM 770 C CA . PRO A 1 99 ? 19.748 14.073 19.771 1.00 49.00 99 PRO A CA 1
ATOM 771 C C . PRO A 1 99 ? 19.785 14.826 18.429 1.00 49.00 99 PRO A C 1
ATOM 773 O O . PRO A 1 99 ? 18.817 15.529 18.143 1.00 49.00 99 PRO A O 1
ATOM 776 N N . ASP A 1 100 ? 20.822 14.693 17.592 1.00 47.75 100 ASP A N 1
ATOM 777 C CA . ASP A 1 100 ? 20.957 15.519 16.376 1.00 47.75 100 ASP A CA 1
ATOM 778 C C . ASP A 1 100 ? 20.694 14.793 15.042 1.00 47.75 100 ASP A C 1
ATOM 780 O O . ASP A 1 100 ? 20.705 15.423 13.984 1.00 47.75 100 ASP A O 1
ATOM 784 N N . LEU A 1 101 ? 20.313 13.509 15.053 1.00 42.28 101 LEU A N 1
ATOM 785 C CA . LEU A 1 101 ? 19.969 12.770 13.823 1.00 42.28 101 LEU A CA 1
ATOM 786 C C . LEU A 1 101 ? 18.505 12.958 13.352 1.00 42.28 101 LEU A C 1
ATOM 788 O O . LEU A 1 101 ? 17.991 12.176 12.556 1.00 42.28 101 LEU A O 1
ATOM 792 N N . PHE A 1 102 ? 17.828 14.004 13.842 1.00 39.84 102 PHE A N 1
ATOM 793 C CA . PHE A 1 102 ? 16.489 14.432 13.401 1.00 39.84 102 PHE A CA 1
ATOM 794 C C . PHE A 1 102 ? 16.425 15.919 13.017 1.00 39.84 102 PHE A C 1
ATOM 796 O O . PHE A 1 102 ? 15.345 16.517 13.012 1.00 39.84 102 PHE A O 1
ATOM 803 N N . ARG A 1 103 ? 17.551 16.545 12.646 1.00 41.41 103 ARG A N 1
ATOM 804 C CA . ARG A 1 103 ? 17.477 17.833 11.947 1.00 41.41 103 ARG A CA 1
ATOM 805 C C . ARG A 1 103 ? 16.994 17.620 10.515 1.00 41.41 103 ARG A C 1
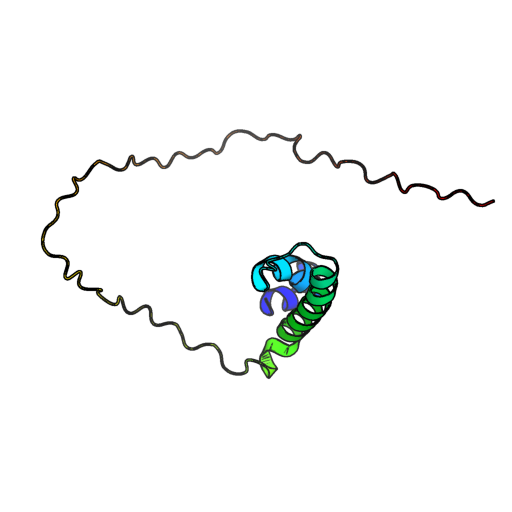ATOM 807 O O . ARG A 1 103 ? 17.754 17.269 9.624 1.00 41.41 103 ARG A O 1
ATOM 814 N N . LEU A 1 104 ? 15.687 17.826 10.365 1.00 40.56 104 LEU A N 1
ATOM 815 C CA . LEU A 1 104 ? 14.990 18.344 9.191 1.00 40.56 104 LEU A CA 1
ATOM 816 C C . LEU A 1 104 ? 15.955 19.060 8.221 1.00 40.56 104 LEU A C 1
ATOM 818 O O . LEU A 1 104 ? 16.305 20.221 8.433 1.00 40.56 104 LEU A O 1
ATOM 822 N N . GLU A 1 105 ? 16.354 18.385 7.144 1.00 44.34 105 GLU A N 1
ATOM 823 C CA . GLU A 1 105 ? 16.760 19.091 5.932 1.00 44.34 105 GLU A CA 1
ATOM 824 C C . GLU A 1 105 ? 15.506 19.811 5.424 1.00 44.34 105 GLU A C 1
ATOM 826 O O . GLU A 1 105 ? 14.481 19.209 5.094 1.00 44.34 105 GLU A O 1
ATOM 831 N N . HIS A 1 106 ? 15.593 21.131 5.503 1.00 45.50 106 HIS A N 1
ATOM 832 C CA . HIS A 1 106 ? 14.622 22.127 5.097 1.00 45.50 106 HIS A CA 1
ATOM 833 C C . HIS A 1 106 ? 14.186 21.846 3.651 1.00 45.50 106 HIS A C 1
ATOM 835 O O . HIS A 1 106 ? 14.943 22.045 2.702 1.00 45.50 106 HIS A O 1
ATOM 841 N N . ILE A 1 107 ? 12.953 21.379 3.473 1.00 51.72 107 ILE A N 1
ATOM 842 C CA . ILE A 1 107 ? 12.266 21.505 2.191 1.00 51.72 107 ILE A CA 1
ATOM 843 C C . ILE A 1 107 ? 11.943 22.989 2.066 1.00 51.72 107 ILE A C 1
ATOM 845 O O . ILE A 1 107 ? 11.039 23.441 2.750 1.00 51.72 107 ILE A O 1
ATOM 849 N N . ASP A 1 108 ? 12.712 23.720 1.263 1.00 45.19 108 ASP A N 1
ATOM 850 C CA . ASP A 1 108 ? 12.259 24.926 0.560 1.00 45.19 108 ASP A CA 1
ATOM 851 C C . ASP A 1 108 ? 13.301 25.341 -0.488 1.00 45.19 108 ASP A C 1
ATOM 853 O O . ASP A 1 108 ? 14.214 26.126 -0.239 1.00 45.19 108 ASP A O 1
ATOM 857 N N . SER A 1 109 ? 13.168 24.783 -1.693 1.00 43.81 109 SER A N 1
ATOM 858 C CA . SER A 1 109 ? 13.604 25.419 -2.944 1.00 43.81 109 SER A CA 1
ATOM 859 C C . SER A 1 109 ? 12.947 24.703 -4.122 1.00 43.81 109 SER A C 1
ATOM 861 O O . SER A 1 109 ? 13.514 23.802 -4.738 1.00 43.81 109 SER A O 1
ATOM 863 N N . PHE A 1 110 ? 11.709 25.097 -4.424 1.00 48.97 110 PHE A N 1
ATOM 864 C CA . PHE A 1 110 ? 11.164 24.934 -5.769 1.00 48.97 110 PHE A CA 1
ATOM 865 C C . PHE A 1 110 ? 11.930 25.883 -6.706 1.00 48.97 110 PHE A C 1
ATOM 867 O O . PHE A 1 110 ? 12.070 27.056 -6.362 1.00 48.97 110 PHE A O 1
ATOM 874 N N . PRO A 1 111 ? 12.420 25.439 -7.875 1.00 47.59 111 PRO A N 1
ATOM 875 C CA . PRO A 1 111 ? 12.927 26.372 -8.871 1.00 47.59 111 PRO A CA 1
ATOM 876 C C . PRO A 1 111 ? 11.751 27.171 -9.453 1.00 47.59 111 PRO A C 1
ATOM 878 O O . PRO A 1 111 ? 10.851 26.596 -10.068 1.00 47.59 111 PRO A O 1
ATOM 881 N N . GLU A 1 112 ? 11.743 28.491 -9.248 1.00 54.97 112 GLU A N 1
ATOM 882 C CA . GLU A 1 112 ? 10.866 29.399 -9.993 1.00 54.97 112 GLU A CA 1
ATOM 883 C C . GLU A 1 112 ? 11.231 29.341 -11.483 1.00 54.97 112 GLU A C 1
ATOM 885 O O . GLU A 1 112 ? 12.372 29.589 -11.876 1.00 54.97 112 GLU A O 1
ATOM 890 N N . PHE A 1 113 ? 10.254 28.999 -12.324 1.00 46.78 113 PHE A N 1
ATOM 891 C CA . PHE A 1 113 ? 10.352 29.176 -13.769 1.00 46.78 113 PHE A CA 1
ATOM 892 C C . PHE A 1 113 ? 10.125 30.661 -14.096 1.00 46.78 113 PHE A C 1
ATOM 894 O O . PHE A 1 113 ? 9.120 31.210 -13.640 1.00 46.78 113 PHE A O 1
ATOM 901 N N . PRO A 1 114 ? 10.990 31.319 -14.890 1.00 56.16 114 PRO A N 1
ATOM 902 C CA . PRO A 1 114 ? 10.737 32.688 -15.318 1.00 56.16 114 PRO A CA 1
ATOM 903 C C . PRO A 1 114 ? 9.487 32.753 -16.205 1.00 56.16 114 PRO A C 1
ATOM 905 O O . PRO A 1 114 ? 9.376 32.007 -17.180 1.00 56.16 114 PRO A O 1
ATOM 908 N N . LEU A 1 115 ? 8.564 33.652 -15.866 1.00 52.75 115 LEU A N 1
ATOM 909 C CA . LEU A 1 115 ? 7.502 34.126 -16.752 1.00 52.75 115 LEU A CA 1
ATOM 910 C C . LEU A 1 115 ? 7.942 35.468 -17.352 1.00 52.75 115 LEU A C 1
ATOM 912 O O . LEU A 1 115 ? 7.777 36.493 -16.697 1.00 52.75 115 LEU A O 1
ATOM 916 N N . ASP A 1 116 ? 8.580 35.419 -18.522 1.00 54.41 116 ASP A N 1
ATOM 917 C CA . ASP A 1 116 ? 8.314 36.204 -19.753 1.00 54.41 116 ASP A CA 1
ATOM 918 C C . ASP A 1 116 ? 9.408 35.910 -20.799 1.00 54.41 116 ASP A C 1
ATOM 920 O O . ASP A 1 116 ? 10.612 36.033 -20.463 1.00 54.41 116 ASP A O 1
#

Secondary structure (DSSP, 8-state):
-HHHHTTHHHH---HHHHHHHHHHHHH--S--SHHHHHHHHHHHHHHHHHHHTHHHHS-SPPPP----------------------------------TTTT-------PPPPP--

Sequence (116 aa):
MRRVQDRKQYNFMSSRNLATVFAPTILRPREETVATIMRTRLGLDAIDTLITNCDVIFPNPPEPISLRPETLACDSPSGQLSMHCLPDRFENANSGSDPDLFRLEHIDSFPEFPLD

InterPro domains:
  IPR000198 Rho GTPase-activating protein domain [PF00620] (2-30)
  IPR000198 Rho GTPase-activating protein domain [PS50238] (1-58)
  IPR008936 Rho GTPase activation protein [G3DSA:1.10.555.10] (1-66)
  IPR008936 Rho GTPase activation protein [SSF48350] (2-62)
  IPR051025 Rho GTPase-activating [PTHR15228] (2-70)

pLDDT: mean 71.65, std 23.15, range [33.28, 97.56]

Foldseek 3Di:
DLVVCVVCVPVVCHLLNVLVVCLCVVVVDPDPDPVVVVVSVVSSVVSSVCSVCVCVVCVDDPDPPPPPPPPPPPPDPDDDDDDDDDDDDDDDPPDDDPPPPPPDPDPDDDPDDDDD

Organism: NCBI:txid1844966